Protein AF-A0A1Q3YW31-F1 (afdb_monomer_lite)

Secondary structure (DSSP, 8-state):
----PPB-SPPPHHHHHT--EEEEEEGGGSTT-TTPPPPPHHHHHHHHH-HHHHHHHHHTT--GGGEEEEEEETTEEEEEE-

Structure (mmCIF, N/CA/C/O backbone):
data_AF-A0A1Q3YW31-F1
#
_entry.id   AF-A0A1Q3YW31-F1
#
loop_
_atom_site.group_PDB
_atom_site.id
_atom_site.type_symbol
_atom_site.label_atom_id
_atom_site.label_alt_id
_atom_site.label_comp_id
_atom_site.label_asym_id
_atom_site.label_entity_id
_atom_site.label_seq_id
_atom_site.pdbx_PDB_ins_code
_atom_site.Cartn_x
_atom_site.Cartn_y
_atom_site.Cartn_z
_atom_site.occupancy
_atom_site.B_iso_or_equiv
_atom_site.auth_seq_id
_atom_site.auth_comp_id
_atom_site.auth_asym_id
_atom_site.auth_atom_id
_atom_site.pdbx_PDB_model_num
ATOM 1 N N . MET A 1 1 ? -17.560 -3.768 -15.577 1.00 38.72 1 MET A N 1
ATOM 2 C CA . MET A 1 1 ? -16.583 -3.540 -14.497 1.00 38.72 1 MET A CA 1
ATOM 3 C C . MET A 1 1 ? -15.578 -2.564 -15.066 1.00 38.72 1 MET A C 1
ATOM 5 O O . MET A 1 1 ? -14.894 -2.930 -16.013 1.00 38.72 1 MET A O 1
ATOM 9 N N . SER A 1 2 ? -15.609 -1.298 -14.645 1.00 37.38 2 SER A N 1
ATOM 10 C CA . SER A 1 2 ? -14.574 -0.348 -15.067 1.00 37.38 2 SER A CA 1
ATOM 11 C C . SER A 1 2 ? -13.226 -0.913 -14.620 1.00 37.38 2 SER A C 1
ATOM 13 O O . SER A 1 2 ? -13.167 -1.423 -13.500 1.00 37.38 2 SER A O 1
ATOM 15 N N . PRO A 1 3 ? -12.178 -0.901 -15.459 1.00 46.75 3 PRO A N 1
ATOM 16 C CA . PRO A 1 3 ? -10.856 -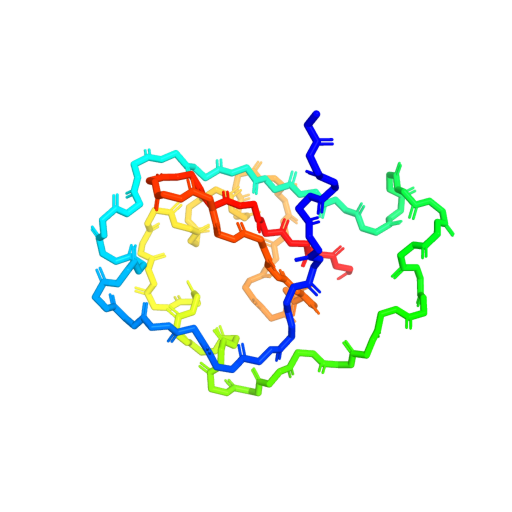1.285 -14.988 1.00 46.75 3 PRO A CA 1
ATOM 17 C C . PRO A 1 3 ? -10.533 -0.392 -13.790 1.00 46.75 3 PRO A C 1
ATOM 19 O O . PRO A 1 3 ? -10.600 0.832 -13.901 1.00 46.75 3 PRO A O 1
ATOM 22 N N . ALA A 1 4 ? -10.276 -0.995 -12.629 1.00 60.03 4 ALA A N 1
ATOM 23 C CA . ALA A 1 4 ? -9.734 -0.254 -11.504 1.00 60.03 4 ALA A CA 1
ATOM 24 C C . ALA A 1 4 ? -8.381 0.292 -11.976 1.00 60.03 4 ALA A C 1
ATOM 26 O O . ALA A 1 4 ? -7.471 -0.470 -12.292 1.00 60.03 4 ALA A O 1
ATOM 27 N N . SER A 1 5 ? -8.291 1.605 -12.161 1.00 72.38 5 SER A N 1
ATOM 28 C CA . SER A 1 5 ? -7.062 2.245 -12.618 1.00 72.38 5 SER A CA 1
ATOM 29 C C . SER A 1 5 ? -6.041 2.206 -11.487 1.00 72.38 5 SER A C 1
ATOM 31 O O . SER A 1 5 ? -6.357 2.609 -10.366 1.00 72.38 5 SER A O 1
ATOM 33 N N . VAL A 1 6 ? -4.818 1.754 -11.772 1.00 83.50 6 VAL A N 1
ATOM 34 C CA . VAL A 1 6 ? -3.716 1.828 -10.805 1.00 83.50 6 VAL A CA 1
ATOM 35 C C . VAL A 1 6 ? -3.460 3.295 -10.469 1.00 83.50 6 VAL A C 1
ATOM 37 O O . VAL A 1 6 ? -3.158 4.105 -11.345 1.00 83.50 6 VAL A O 1
ATOM 40 N N . SER A 1 7 ? -3.606 3.633 -9.193 1.00 84.31 7 SER A N 1
ATOM 41 C CA . SER A 1 7 ? -3.268 4.933 -8.638 1.00 84.31 7 SER A CA 1
ATOM 42 C C . SER A 1 7 ? -1.825 4.930 -8.151 1.00 84.31 7 SER A C 1
ATOM 44 O O . SER A 1 7 ? -1.351 3.988 -7.512 1.00 84.31 7 SER A O 1
ATOM 46 N N . VAL A 1 8 ? -1.144 6.032 -8.438 1.00 84.75 8 VAL A N 1
ATOM 47 C CA . VAL A 1 8 ? 0.187 6.372 -7.921 1.00 84.75 8 VAL A CA 1
ATOM 48 C C . VAL A 1 8 ? 0.135 7.611 -7.022 1.00 84.75 8 VAL A C 1
ATOM 50 O O . VAL A 1 8 ? 1.160 8.047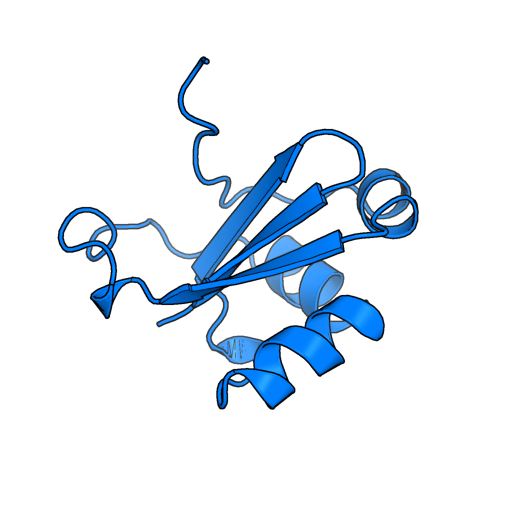 -6.521 1.00 84.75 8 VAL A O 1
ATOM 53 N N . ALA A 1 9 ? -1.051 8.189 -6.817 1.00 85.75 9 ALA A N 1
ATOM 54 C CA . ALA A 1 9 ? -1.269 9.399 -6.026 1.00 85.75 9 ALA A CA 1
ATOM 55 C C . ALA A 1 9 ? -1.376 9.091 -4.517 1.00 85.75 9 ALA A C 1
ATOM 57 O O . ALA A 1 9 ? -1.622 7.937 -4.158 1.00 85.75 9 ALA A O 1
ATOM 58 N N . PRO A 1 10 ? -1.267 10.092 -3.621 1.00 85.50 10 PRO A N 1
ATOM 59 C CA . PRO A 1 10 ? -1.477 9.915 -2.181 1.00 85.50 10 PRO A CA 1
ATOM 60 C C . PRO A 1 10 ? -2.744 9.112 -1.859 1.00 85.50 10 PRO A C 1
ATOM 62 O O . PRO A 1 10 ? -3.817 9.402 -2.387 1.00 85.50 10 PRO A O 1
ATOM 65 N N . VAL A 1 11 ? -2.613 8.097 -1.002 1.00 85.44 11 VAL A N 1
ATOM 66 C CA . VAL A 1 11 ? -3.752 7.303 -0.521 1.00 85.44 11 VAL A CA 1
ATOM 67 C C . VAL A 1 11 ? -4.356 7.965 0.715 1.00 85.44 11 VAL A C 1
ATOM 69 O O . VAL A 1 11 ? -3.635 8.422 1.603 1.00 85.44 11 VAL A O 1
ATOM 72 N N . ASP A 1 12 ? -5.683 8.006 0.790 1.00 86.06 12 ASP A N 1
ATOM 73 C CA . ASP A 1 12 ? -6.383 8.454 1.991 1.00 86.06 12 ASP A CA 1
ATOM 74 C C . ASP A 1 12 ? -6.205 7.418 3.114 1.00 86.06 12 ASP A C 1
ATOM 76 O O . ASP A 1 12 ? -6.607 6.258 2.989 1.00 86.06 12 ASP A O 1
ATOM 80 N N . ALA A 1 13 ? -5.610 7.841 4.231 1.00 82.69 13 ALA A N 1
ATOM 81 C CA . ALA A 1 13 ? -5.376 6.993 5.394 1.00 82.69 13 ALA A CA 1
ATOM 82 C C . ALA A 1 13 ? -6.678 6.467 6.029 1.00 82.69 13 ALA A C 1
ATOM 84 O O . ALA A 1 13 ? -6.690 5.348 6.546 1.00 82.69 13 ALA A O 1
ATOM 85 N N . ALA A 1 14 ? -7.775 7.230 5.977 1.00 85.31 14 ALA A N 1
ATOM 86 C CA . ALA A 1 14 ? -9.076 6.788 6.475 1.00 85.31 14 ALA A CA 1
ATOM 87 C C . ALA A 1 14 ? -9.668 5.693 5.578 1.00 85.31 14 ALA A C 1
ATOM 89 O O . ALA A 1 14 ? -10.196 4.698 6.076 1.00 85.31 14 ALA A O 1
ATOM 90 N N . ALA A 1 15 ? -9.518 5.838 4.260 1.00 85.06 15 ALA A N 1
ATOM 91 C CA . ALA A 1 15 ? -9.944 4.822 3.306 1.00 85.06 15 ALA A CA 1
ATOM 92 C C . ALA A 1 15 ? -9.094 3.544 3.437 1.00 85.06 15 ALA A C 1
ATOM 94 O O . ALA A 1 15 ? -9.630 2.437 3.441 1.00 85.06 15 ALA A O 1
ATOM 95 N N . LEU A 1 16 ? -7.782 3.689 3.655 1.00 84.62 16 LEU A N 1
ATOM 96 C CA . LEU A 1 16 ? -6.875 2.569 3.911 1.00 84.62 16 LEU A CA 1
ATOM 97 C C . LEU A 1 16 ? -7.196 1.834 5.227 1.00 84.62 16 LEU A C 1
ATOM 99 O O . LEU A 1 16 ? -7.020 0.621 5.312 1.00 84.62 16 LEU A O 1
ATOM 103 N N . ALA A 1 17 ? -7.686 2.538 6.250 1.00 86.12 17 ALA A N 1
ATOM 104 C CA . ALA A 1 17 ? -8.117 1.929 7.511 1.00 86.12 17 ALA A CA 1
ATOM 105 C C . ALA A 1 17 ? -9.404 1.092 7.375 1.00 86.12 17 ALA A C 1
ATOM 107 O O . ALA A 1 17 ? -9.633 0.190 8.178 1.00 86.12 17 ALA A O 1
ATOM 108 N N . ALA A 1 18 ? -10.226 1.359 6.356 1.00 86.88 18 ALA A N 1
ATOM 109 C CA . ALA A 1 18 ? -11.421 0.574 6.041 1.00 86.88 18 ALA A CA 1
ATOM 110 C C . ALA A 1 18 ? -11.118 -0.693 5.215 1.00 86.88 18 ALA A C 1
ATOM 112 O O . ALA A 1 18 ? -12.025 -1.479 4.925 1.00 86.88 18 ALA A O 1
ATOM 113 N N . VAL A 1 19 ? -9.858 -0.904 4.819 1.00 87.94 19 VAL A N 1
ATOM 114 C CA . VAL A 1 19 ? -9.449 -2.066 4.029 1.00 87.94 19 VAL A CA 1
ATOM 115 C C . VAL A 1 19 ? -9.527 -3.332 4.872 1.00 87.94 19 VAL A C 1
ATOM 117 O O . VAL A 1 19 ? -8.933 -3.438 5.941 1.00 87.94 19 VAL A O 1
ATOM 120 N N . THR A 1 20 ? -10.240 -4.321 4.346 1.00 87.81 20 THR A N 1
ATOM 121 C CA . THR A 1 20 ? -10.399 -5.651 4.957 1.00 87.81 20 THR A CA 1
ATOM 122 C C . THR A 1 20 ? -9.739 -6.743 4.127 1.00 87.81 20 THR A C 1
ATOM 124 O O . THR A 1 20 ? -9.378 -7.789 4.658 1.00 87.81 20 THR A O 1
ATOM 127 N N . THR A 1 21 ? -9.560 -6.488 2.830 1.00 88.69 21 THR A N 1
ATOM 128 C CA . THR A 1 21 ? -8.974 -7.428 1.877 1.00 88.69 21 THR A CA 1
ATOM 129 C C . THR A 1 21 ? -7.783 -6.771 1.202 1.00 88.69 21 THR A C 1
ATOM 131 O O . THR A 1 21 ? -7.919 -5.685 0.643 1.00 88.69 21 THR A O 1
ATOM 134 N N . VAL A 1 22 ? -6.626 -7.433 1.238 1.00 90.69 22 VAL A N 1
ATOM 135 C CA . VAL A 1 22 ? -5.418 -6.987 0.537 1.00 90.69 22 VAL A CA 1
ATOM 136 C C . VAL A 1 22 ? -5.008 -8.049 -0.469 1.00 90.69 22 VAL A C 1
ATOM 138 O O . VAL A 1 22 ? -4.813 -9.207 -0.107 1.00 90.69 22 VAL A O 1
ATOM 141 N N . THR A 1 23 ? -4.858 -7.641 -1.722 1.00 90.19 23 THR A N 1
ATOM 142 C CA . THR A 1 23 ? -4.314 -8.465 -2.804 1.00 90.19 23 THR A CA 1
ATOM 143 C C . THR A 1 23 ? -2.995 -7.861 -3.264 1.00 90.19 23 THR A C 1
ATOM 145 O O . THR A 1 23 ? -2.867 -6.642 -3.327 1.00 90.19 23 THR A O 1
ATOM 148 N N . VAL A 1 24 ? -2.010 -8.695 -3.580 1.00 89.69 24 VAL A N 1
ATOM 149 C CA . VAL A 1 24 ? -0.704 -8.254 -4.085 1.00 89.69 24 VAL A CA 1
ATOM 150 C C . VAL A 1 24 ? -0.551 -8.765 -5.511 1.00 89.69 24 VAL A C 1
ATOM 152 O O . VAL A 1 24 ? -0.802 -9.940 -5.763 1.00 89.69 24 VAL A O 1
ATOM 155 N N . PHE A 1 25 ? -0.166 -7.882 -6.427 1.00 88.25 25 PHE A N 1
ATOM 156 C CA . PHE A 1 25 ? 0.090 -8.185 -7.834 1.00 88.25 25 PHE A CA 1
ATOM 157 C C . PHE A 1 25 ? 1.496 -7.740 -8.216 1.00 88.25 25 PHE A C 1
ATOM 159 O O . PHE A 1 25 ? 1.863 -6.596 -7.944 1.00 88.25 25 PHE A O 1
ATOM 166 N N . SER A 1 26 ? 2.262 -8.601 -8.886 1.00 85.38 26 SER A N 1
ATOM 167 C CA . SER A 1 26 ? 3.522 -8.180 -9.496 1.00 85.38 26 SER A CA 1
ATOM 168 C C . SER A 1 26 ? 3.264 -7.499 -10.837 1.00 85.38 26 SER A C 1
ATOM 170 O O . SER A 1 26 ? 2.388 -7.914 -11.601 1.00 85.38 26 SER A O 1
ATOM 172 N N . VAL A 1 27 ? 4.060 -6.485 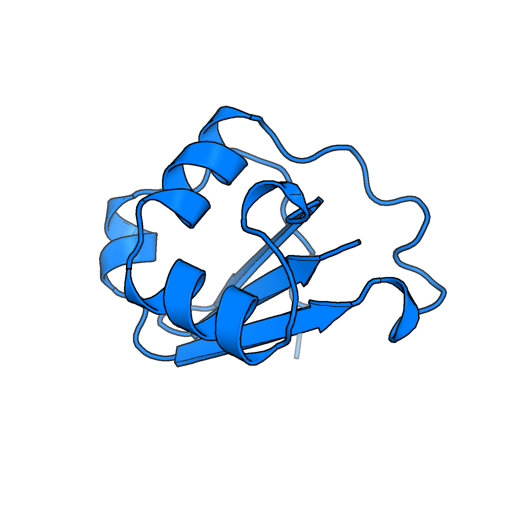-11.176 1.00 80.12 27 VAL A N 1
ATOM 173 C CA . VAL A 1 27 ? 4.106 -5.967 -12.553 1.00 80.12 27 VAL A CA 1
ATOM 174 C C . VAL A 1 27 ? 4.579 -7.029 -13.549 1.00 80.12 27 VAL A C 1
ATOM 176 O O . VAL A 1 27 ? 4.212 -6.958 -14.717 1.00 80.12 27 VAL A O 1
ATOM 179 N N . ASP A 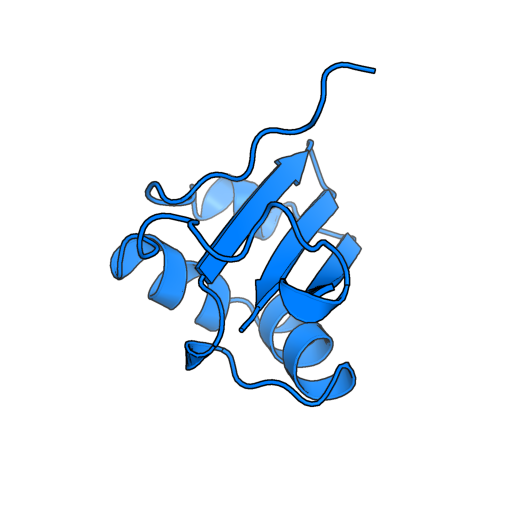1 28 ? 5.331 -8.038 -13.101 1.00 74.62 28 ASP A N 1
ATOM 180 C CA . ASP A 1 28 ? 5.742 -9.157 -13.957 1.00 74.62 28 ASP A CA 1
ATOM 181 C C . ASP A 1 28 ? 4.550 -10.035 -14.367 1.00 74.62 28 ASP A C 1
ATOM 183 O O . ASP A 1 28 ? 4.529 -10.573 -15.475 1.00 74.62 28 ASP A O 1
ATOM 187 N N . ASP A 1 29 ? 3.519 -10.126 -13.518 1.00 70.81 29 ASP A N 1
ATOM 188 C CA . ASP A 1 29 ? 2.286 -10.869 -13.815 1.00 70.81 29 ASP A CA 1
ATOM 189 C C . ASP A 1 29 ? 1.407 -10.142 -14.845 1.00 70.81 29 ASP A C 1
ATOM 191 O O . ASP A 1 29 ? 0.505 -10.732 -15.444 1.00 70.81 29 ASP A O 1
ATOM 195 N N . CYS A 1 30 ? 1.664 -8.853 -15.079 1.00 66.06 30 CYS A N 1
ATOM 196 C CA . CYS A 1 30 ? 0.918 -8.031 -16.017 1.00 66.06 30 CYS A CA 1
ATOM 197 C C . CYS A 1 30 ? 1.882 -7.201 -16.868 1.00 66.06 30 CYS A C 1
ATOM 199 O O . CYS A 1 30 ? 2.157 -6.042 -16.571 1.00 66.06 30 CYS A O 1
ATOM 201 N N . SER A 1 31 ? 2.342 -7.796 -17.973 1.00 60.62 31 SER A N 1
ATOM 202 C CA . SER A 1 31 ? 3.281 -7.215 -18.955 1.00 60.62 31 SER A CA 1
ATOM 203 C C . SER A 1 31 ? 3.008 -5.765 -19.412 1.00 60.62 31 SER A C 1
ATOM 205 O O . SER A 1 31 ? 3.908 -5.129 -19.951 1.00 60.62 31 SER A O 1
ATOM 207 N N . GLY A 1 32 ? 1.809 -5.213 -19.182 1.00 63.78 32 GLY A N 1
ATOM 208 C CA . GLY A 1 32 ? 1.464 -3.809 -19.444 1.00 63.78 32 GLY A CA 1
ATOM 209 C C . GLY A 1 32 ? 1.742 -2.817 -18.301 1.00 63.78 32 GLY A C 1
ATOM 210 O O . GLY A 1 32 ? 1.546 -1.622 -18.497 1.00 63.78 32 GLY A O 1
ATOM 211 N N . LEU A 1 33 ? 2.178 -3.271 -17.120 1.00 66.31 33 LEU A N 1
ATOM 212 C CA . LEU A 1 33 ? 2.421 -2.429 -15.934 1.00 66.31 33 LEU A CA 1
ATOM 213 C C . LEU A 1 33 ? 3.897 -2.036 -15.741 1.00 66.31 33 LEU A C 1
ATOM 215 O O . LEU A 1 33 ? 4.221 -1.301 -14.809 1.00 66.31 33 LEU A O 1
ATOM 219 N N . GLY A 1 34 ? 4.797 -2.489 -16.621 1.00 62.56 34 GLY A N 1
ATOM 220 C CA . GLY A 1 34 ? 6.234 -2.198 -16.542 1.00 62.56 34 GLY A CA 1
ATOM 221 C C . GLY A 1 34 ? 6.593 -0.707 -16.638 1.00 62.56 34 GLY A C 1
ATOM 222 O O . GLY A 1 34 ? 7.622 -0.310 -16.086 1.00 62.56 34 GLY A O 1
ATOM 223 N N . ASP A 1 35 ? 5.721 0.091 -17.267 1.00 67.56 35 ASP A N 1
ATOM 224 C CA . ASP A 1 35 ? 5.825 1.548 -17.461 1.00 67.56 35 ASP A CA 1
ATOM 225 C C . ASP A 1 35 ? 4.991 2.366 -16.454 1.00 67.56 35 ASP A C 1
ATOM 227 O O . ASP A 1 35 ? 4.713 3.548 -16.676 1.00 67.56 35 ASP A O 1
ATOM 231 N N . LEU A 1 36 ? 4.559 1.765 -15.339 1.00 69.62 36 LEU A N 1
ATOM 232 C CA . LEU A 1 36 ? 3.907 2.525 -14.272 1.00 69.62 36 LEU A CA 1
ATOM 233 C C . LEU A 1 36 ? 4.819 3.659 -13.790 1.00 69.62 36 LEU A C 1
ATOM 235 O O . LEU A 1 36 ? 5.995 3.455 -13.479 1.00 69.62 36 LEU A O 1
ATOM 239 N N . ALA A 1 37 ? 4.247 4.861 -13.698 1.00 73.00 37 ALA A N 1
ATOM 240 C CA . ALA A 1 37 ? 4.903 5.984 -13.048 1.00 73.00 37 ALA A CA 1
ATOM 241 C C . ALA A 1 37 ? 5.274 5.604 -11.606 1.00 73.00 37 ALA A C 1
ATOM 243 O O . ALA A 1 37 ? 4.578 4.819 -10.963 1.00 73.00 37 ALA A O 1
ATOM 244 N N . ALA A 1 38 ? 6.367 6.169 -11.092 1.00 80.88 38 ALA A N 1
ATOM 245 C CA . ALA A 1 38 ? 6.741 5.956 -9.701 1.00 80.88 38 ALA A CA 1
ATOM 246 C C . ALA A 1 38 ? 5.591 6.380 -8.772 1.00 80.88 38 ALA A C 1
ATOM 248 O O . ALA A 1 38 ? 5.007 7.452 -8.952 1.00 80.88 38 ALA A O 1
ATOM 249 N N . ILE A 1 39 ? 5.282 5.539 -7.782 1.00 87.12 39 ILE A N 1
ATOM 250 C CA . ILE A 1 39 ? 4.310 5.871 -6.743 1.00 87.12 39 ILE A CA 1
ATOM 251 C C . ILE A 1 39 ? 4.756 7.113 -5.967 1.00 87.12 39 ILE A C 1
ATOM 253 O O . ILE A 1 39 ? 5.945 7.309 -5.705 1.00 87.12 39 ILE A O 1
ATOM 257 N N . ASP A 1 40 ? 3.793 7.938 -5.564 1.00 88.69 40 ASP A N 1
ATOM 258 C CA . ASP A 1 40 ? 4.027 9.028 -4.632 1.00 88.69 40 ASP A CA 1
ATOM 259 C C . ASP A 1 40 ? 4.646 8.481 -3.327 1.00 88.69 40 ASP A C 1
ATOM 261 O O . ASP A 1 40 ? 4.125 7.523 -2.742 1.00 88.69 40 ASP A O 1
ATOM 265 N N . PRO A 1 41 ? 5.746 9.071 -2.829 1.00 86.38 41 PRO A N 1
ATOM 266 C CA . PRO A 1 41 ? 6.432 8.574 -1.637 1.00 86.38 41 PRO A CA 1
ATOM 267 C C . PRO A 1 41 ? 5.553 8.625 -0.379 1.00 86.38 41 PRO A C 1
ATOM 269 O O . PRO A 1 41 ? 5.716 7.796 0.517 1.00 86.38 41 PRO A O 1
ATOM 272 N N . THR A 1 42 ? 4.592 9.550 -0.312 1.00 88.00 42 THR A N 1
ATOM 273 C CA . THR A 1 42 ? 3.598 9.616 0.768 1.00 88.00 42 THR A CA 1
ATOM 274 C C . THR A 1 42 ? 2.661 8.422 0.684 1.00 88.00 42 THR A C 1
ATOM 276 O O . THR A 1 42 ? 2.427 7.767 1.695 1.00 88.00 42 THR A O 1
ATOM 279 N N . ALA A 1 43 ? 2.175 8.087 -0.516 1.00 87.81 43 ALA A N 1
ATOM 280 C CA . ALA A 1 43 ? 1.338 6.906 -0.715 1.00 87.81 43 ALA A CA 1
ATOM 281 C C . ALA A 1 43 ? 2.085 5.625 -0.331 1.00 87.81 43 ALA A C 1
ATOM 283 O O . ALA A 1 43 ? 1.550 4.806 0.415 1.00 87.81 43 ALA A O 1
ATOM 284 N N . GLN A 1 44 ? 3.337 5.478 -0.772 1.00 87.69 44 GLN A N 1
ATOM 285 C CA . GLN A 1 44 ? 4.167 4.326 -0.427 1.00 87.69 44 GLN A CA 1
ATOM 286 C C . GLN A 1 44 ? 4.370 4.204 1.091 1.00 87.69 44 GLN A C 1
ATOM 288 O O . GLN A 1 44 ? 4.210 3.119 1.652 1.00 87.69 44 GLN A O 1
ATOM 293 N N . ALA A 1 45 ? 4.659 5.318 1.770 1.00 87.81 45 ALA A N 1
ATOM 294 C CA . ALA A 1 45 ? 4.800 5.342 3.221 1.00 87.81 45 ALA A CA 1
ATOM 295 C C . ALA A 1 45 ? 3.490 4.963 3.928 1.00 87.81 45 ALA A C 1
ATOM 297 O O . ALA A 1 45 ? 3.505 4.119 4.820 1.00 87.81 45 ALA A O 1
ATOM 298 N N . THR A 1 46 ? 2.353 5.532 3.520 1.00 88.19 46 THR A N 1
ATOM 299 C CA . THR A 1 46 ? 1.042 5.239 4.118 1.00 88.19 46 THR A CA 1
ATOM 300 C C . THR A 1 46 ? 0.608 3.789 3.887 1.00 88.19 46 THR A C 1
ATOM 302 O O . THR A 1 46 ? 0.070 3.157 4.792 1.00 88.19 46 THR A O 1
ATOM 305 N N . ILE A 1 47 ? 0.882 3.220 2.713 1.00 88.00 47 ILE A N 1
ATOM 306 C CA . ILE A 1 47 ? 0.652 1.794 2.444 1.00 88.00 47 ILE A CA 1
ATOM 307 C C . ILE A 1 47 ? 1.531 0.933 3.362 1.00 88.00 47 ILE A C 1
ATOM 309 O O . ILE A 1 47 ? 1.040 -0.020 3.966 1.00 88.00 47 ILE A O 1
ATOM 313 N N . GLY A 1 48 ? 2.806 1.301 3.522 1.00 85.00 48 GLY A N 1
ATOM 314 C CA . GLY A 1 48 ? 3.763 0.589 4.371 1.00 85.00 48 GLY A CA 1
ATOM 315 C C . GLY A 1 48 ? 3.496 0.685 5.879 1.00 85.00 48 GLY A C 1
ATOM 316 O O . GLY A 1 48 ? 3.977 -0.163 6.634 1.00 85.00 48 GLY A O 1
ATOM 317 N N . THR A 1 49 ? 2.722 1.671 6.348 1.00 85.88 49 THR A N 1
ATOM 318 C CA . THR A 1 49 ? 2.314 1.757 7.763 1.00 85.88 49 THR A CA 1
ATOM 319 C C . THR A 1 49 ? 1.113 0.871 8.093 1.00 85.88 49 THR A C 1
ATOM 321 O O . THR A 1 49 ? 0.883 0.585 9.271 1.00 85.88 49 THR A O 1
ATOM 324 N N . ASN A 1 50 ? 0.362 0.389 7.097 1.00 87.00 50 ASN A N 1
ATOM 325 C CA . ASN A 1 50 ? -0.752 -0.521 7.333 1.00 87.00 50 ASN A CA 1
ATOM 326 C C . ASN A 1 50 ? -0.242 -1.956 7.557 1.00 87.00 50 ASN A C 1
ATOM 328 O O . ASN A 1 50 ? 0.288 -2.604 6.656 1.00 87.00 50 ASN A O 1
ATOM 332 N N . ALA A 1 51 ? -0.448 -2.479 8.768 1.00 87.31 51 ALA A N 1
ATOM 333 C CA . ALA A 1 51 ? 0.045 -3.798 9.162 1.00 87.31 51 ALA A CA 1
ATOM 334 C C . ALA A 1 51 ? -0.516 -4.948 8.306 1.00 87.31 51 ALA A C 1
ATOM 336 O O . ALA A 1 51 ? 0.221 -5.887 8.002 1.00 87.31 51 ALA A O 1
ATOM 337 N N . ALA A 1 52 ? -1.788 -4.880 7.894 1.00 87.00 52 ALA A N 1
ATOM 338 C CA . ALA A 1 52 ? -2.401 -5.905 7.047 1.00 87.00 52 ALA A CA 1
ATOM 339 C C . ALA A 1 52 ? -1.779 -5.906 5.646 1.00 87.00 52 ALA A C 1
ATOM 341 O O . ALA A 1 52 ? -1.511 -6.967 5.081 1.00 87.00 52 ALA A O 1
ATOM 342 N N . VAL A 1 53 ? -1.485 -4.718 5.118 1.00 88.50 53 VAL A N 1
ATOM 343 C CA . VAL A 1 53 ? -0.853 -4.572 3.807 1.00 88.50 53 VAL A CA 1
ATOM 344 C C . VAL A 1 53 ? 0.588 -5.060 3.833 1.00 88.50 53 VAL A C 1
ATOM 346 O O . VAL A 1 53 ? 0.970 -5.893 3.013 1.00 88.50 53 VAL A O 1
ATOM 349 N N . THR A 1 54 ? 1.364 -4.634 4.825 1.00 89.38 54 THR A N 1
ATOM 350 C CA . THR A 1 54 ? 2.745 -5.093 5.010 1.00 89.38 54 THR A CA 1
ATOM 351 C C . THR A 1 54 ? 2.818 -6.610 5.205 1.00 89.38 54 THR A C 1
ATOM 353 O O . THR A 1 54 ? 3.712 -7.256 4.658 1.00 89.38 54 THR A O 1
ATOM 356 N N . ALA A 1 55 ? 1.861 -7.208 5.923 1.00 90.06 55 ALA A N 1
ATOM 357 C CA . ALA A 1 55 ? 1.774 -8.660 6.062 1.00 90.06 55 ALA A CA 1
ATOM 358 C C . ALA A 1 55 ? 1.481 -9.360 4.724 1.00 90.06 55 ALA A C 1
ATOM 360 O O . ALA A 1 55 ? 2.136 -10.354 4.417 1.00 90.06 55 ALA A O 1
ATOM 361 N N . ALA A 1 56 ? 0.553 -8.837 3.917 1.00 90.31 56 ALA A N 1
ATOM 362 C CA . ALA A 1 56 ? 0.216 -9.399 2.608 1.00 90.31 56 ALA A CA 1
ATOM 363 C C . ALA A 1 56 ? 1.384 -9.305 1.611 1.00 90.31 56 ALA A C 1
ATOM 365 O O . ALA A 1 56 ? 1.723 -10.297 0.970 1.00 90.31 56 ALA A O 1
ATOM 366 N N . ILE A 1 57 ? 2.047 -8.145 1.531 1.00 90.12 57 ILE A N 1
ATOM 367 C CA . ILE A 1 57 ? 3.230 -7.924 0.679 1.00 90.12 57 ILE A CA 1
ATOM 368 C C . ILE A 1 57 ? 4.349 -8.898 1.063 1.00 90.12 57 ILE A C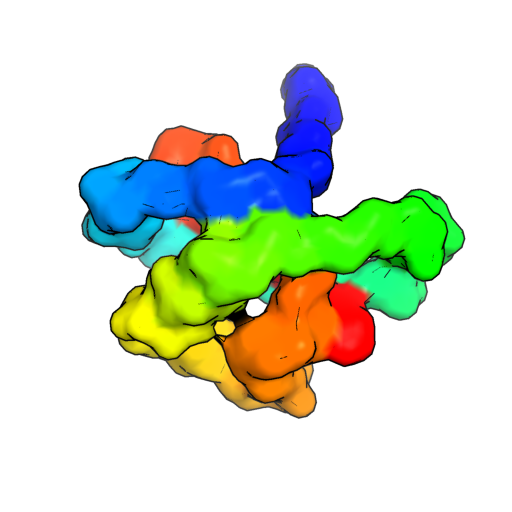 1
ATOM 370 O O . ILE A 1 57 ? 4.916 -9.574 0.204 1.00 90.12 57 ILE A O 1
ATOM 374 N N . LYS A 1 58 ? 4.610 -9.042 2.367 1.00 91.00 58 LYS A N 1
ATOM 375 C CA . LYS A 1 58 ? 5.626 -9.967 2.873 1.00 91.00 58 LYS A CA 1
ATOM 376 C C . LYS A 1 58 ? 5.262 -11.432 2.632 1.00 91.00 58 LYS A C 1
ATOM 378 O O . LYS A 1 58 ? 6.142 -12.225 2.312 1.00 91.00 58 LYS A O 1
ATOM 383 N N . ALA A 1 59 ? 3.987 -11.800 2.770 1.00 90.81 59 ALA A N 1
ATOM 384 C CA . ALA A 1 59 ? 3.504 -13.146 2.459 1.00 90.81 59 ALA A CA 1
ATOM 385 C C . ALA A 1 59 ? 3.652 -13.483 0.966 1.00 90.81 59 ALA A C 1
ATOM 387 O O . ALA A 1 59 ? 3.898 -14.638 0.628 1.00 90.81 59 ALA A O 1
ATOM 388 N N . ALA A 1 60 ? 3.564 -12.475 0.094 1.00 87.38 60 ALA A N 1
ATOM 389 C CA . ALA A 1 60 ? 3.849 -12.593 -1.332 1.00 87.38 60 ALA A CA 1
ATOM 390 C C . ALA A 1 60 ? 5.358 -12.599 -1.666 1.00 87.38 60 ALA A C 1
ATOM 392 O O . ALA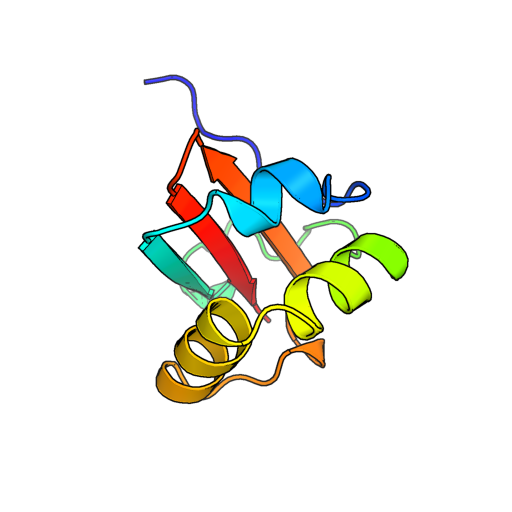 A 1 60 ? 5.718 -12.810 -2.818 1.00 87.38 60 ALA A O 1
ATOM 393 N N . GLY A 1 61 ? 6.245 -12.405 -0.680 1.00 89.06 61 GLY A N 1
ATOM 394 C CA . GLY A 1 61 ? 7.701 -12.433 -0.866 1.00 89.06 61 GLY A CA 1
ATOM 395 C C . GLY A 1 61 ? 8.333 -11.097 -1.269 1.00 89.06 61 GLY A C 1
ATOM 396 O O . GLY A 1 61 ? 9.506 -11.079 -1.633 1.00 89.06 61 GLY A O 1
ATOM 397 N N . TYR A 1 62 ? 7.587 -9.995 -1.173 1.00 89.19 62 TYR A N 1
ATOM 398 C CA . TYR A 1 62 ? 8.040 -8.648 -1.525 1.00 89.19 62 TYR A CA 1
ATOM 399 C C . TYR A 1 62 ? 8.260 -7.777 -0.278 1.00 89.19 62 TYR A C 1
ATOM 401 O O . TYR A 1 62 ? 7.857 -8.126 0.837 1.00 89.19 62 TYR A O 1
ATOM 409 N N . ASP A 1 63 ? 8.882 -6.613 -0.466 1.00 86.62 63 ASP A N 1
ATOM 410 C CA . ASP A 1 63 ? 9.026 -5.568 0.552 1.00 86.62 63 ASP A CA 1
ATOM 411 C C . ASP A 1 63 ? 8.098 -4.370 0.279 1.00 86.62 63 ASP A C 1
ATOM 413 O O . ASP A 1 63 ? 7.768 -4.065 -0.865 1.00 86.62 63 ASP A O 1
ATOM 417 N N . GLY A 1 64 ? 7.700 -3.631 1.319 1.00 81.31 64 GLY A N 1
ATOM 418 C CA . GLY A 1 64 ? 6.860 -2.431 1.164 1.00 81.31 64 GLY A CA 1
ATOM 419 C C . GLY A 1 64 ? 7.489 -1.345 0.277 1.00 81.31 64 GLY A C 1
ATOM 420 O O . GLY A 1 64 ? 6.775 -0.550 -0.331 1.00 81.31 64 GLY A O 1
ATOM 421 N N . LYS A 1 65 ? 8.821 -1.338 0.138 1.00 83.25 65 LYS A N 1
ATOM 422 C CA . LYS A 1 65 ? 9.553 -0.442 -0.776 1.00 83.25 65 LYS A CA 1
ATOM 423 C C . LYS A 1 65 ? 9.407 -0.807 -2.253 1.00 83.25 65 LYS A C 1
ATOM 425 O O . LYS A 1 65 ? 9.741 0.005 -3.110 1.00 83.25 65 LYS A O 1
ATOM 430 N N . GLN A 1 66 ? 8.946 -2.020 -2.542 1.00 87.62 66 GLN A N 1
ATOM 431 C CA . GLN A 1 66 ? 8.709 -2.507 -3.898 1.00 87.62 66 GLN A CA 1
ATOM 432 C C . GLN A 1 66 ? 7.323 -2.136 -4.414 1.00 87.62 66 GLN A C 1
ATOM 434 O O . GLN A 1 66 ? 7.015 -2.394 -5.572 1.00 87.62 66 GLN A O 1
ATOM 439 N N . VAL A 1 67 ? 6.480 -1.518 -3.582 1.00 89.00 67 VAL A N 1
ATOM 440 C CA . VAL A 1 67 ? 5.178 -1.014 -4.013 1.00 89.00 67 VAL A CA 1
ATOM 441 C C . VAL A 1 67 ? 5.380 0.123 -5.006 1.00 89.00 67 VAL A C 1
ATOM 443 O O . VAL A 1 67 ? 6.015 1.125 -4.677 1.00 89.00 67 VAL A O 1
ATOM 446 N N . VAL A 1 68 ? 4.807 -0.035 -6.197 1.00 88.44 68 VAL A N 1
ATOM 447 C CA . VAL A 1 68 ? 4.851 0.930 -7.307 1.00 88.44 68 VAL A CA 1
ATOM 448 C C . VAL A 1 68 ? 3.475 1.492 -7.659 1.00 88.44 68 VAL A C 1
ATOM 450 O O . VAL A 1 68 ? 3.372 2.407 -8.467 1.00 88.44 68 VAL A O 1
ATOM 453 N N . GLY A 1 69 ? 2.411 0.986 -7.040 1.00 89.50 69 GLY A N 1
ATOM 454 C CA . GLY A 1 69 ? 1.058 1.489 -7.238 1.00 89.50 69 GLY A CA 1
ATOM 455 C C . GLY A 1 69 ? 0.048 0.758 -6.369 1.00 89.50 69 GLY A C 1
ATOM 456 O O . GLY A 1 69 ? 0.359 -0.247 -5.724 1.00 89.50 69 GLY A O 1
ATOM 457 N N . TYR A 1 70 ? -1.181 1.255 -6.356 1.00 89.25 70 TYR A N 1
ATOM 458 C CA . TYR A 1 70 ? -2.287 0.595 -5.676 1.00 89.25 70 TYR A CA 1
ATOM 459 C C . TYR A 1 70 ? -3.613 0.842 -6.387 1.00 89.25 70 TYR A C 1
ATOM 461 O O . TYR A 1 70 ? -3.770 1.785 -7.156 1.00 89.25 70 TYR A O 1
ATOM 469 N N . MET A 1 71 ? -4.594 0.002 -6.099 1.00 89.19 71 MET A N 1
ATOM 470 C CA . MET A 1 71 ? -5.983 0.177 -6.496 1.00 89.19 71 MET A CA 1
ATOM 471 C C . MET A 1 71 ? -6.828 -0.022 -5.250 1.00 89.19 71 MET A C 1
ATOM 473 O O . MET A 1 71 ? -6.767 -1.081 -4.628 1.00 89.19 71 MET A O 1
ATOM 477 N N . LEU A 1 72 ? -7.584 0.998 -4.866 1.00 87.88 72 LEU A N 1
ATOM 478 C CA . LEU A 1 72 ? -8.508 0.917 -3.745 1.00 87.88 72 LEU A CA 1
ATOM 479 C C . LEU A 1 72 ? -9.933 0.901 -4.293 1.00 87.88 72 LEU A C 1
ATOM 481 O O . LEU A 1 72 ? -10.355 1.864 -4.931 1.00 87.88 72 LEU A O 1
ATOM 485 N N . ASP A 1 73 ? -10.652 -0.187 -4.042 1.00 85.88 73 ASP A N 1
ATOM 486 C CA . ASP A 1 73 ? -12.060 -0.349 -4.401 1.00 85.88 73 ASP A CA 1
ATOM 487 C C . ASP A 1 73 ? -12.868 -0.671 -3.140 1.00 85.88 73 ASP A C 1
ATOM 489 O O . ASP A 1 73 ? -12.904 -1.806 -2.653 1.00 85.88 73 ASP A O 1
ATOM 493 N N . GLY A 1 74 ? -13.449 0.373 -2.544 1.00 85.44 74 GLY A N 1
ATOM 494 C CA . GLY A 1 74 ? -14.158 0.282 -1.271 1.00 85.44 74 GLY A CA 1
ATOM 495 C C . GLY A 1 74 ? -13.258 -0.241 -0.149 1.00 85.44 74 GLY A C 1
ATOM 496 O O . GLY A 1 74 ? -12.369 0.461 0.324 1.00 85.44 74 GLY A O 1
ATOM 497 N N . THR A 1 75 ? -13.504 -1.476 0.288 1.00 88.44 75 THR A N 1
ATOM 498 C CA . THR A 1 75 ? -12.758 -2.152 1.365 1.00 88.44 75 THR A CA 1
ATOM 499 C C . THR A 1 75 ? -11.691 -3.125 0.851 1.00 88.44 75 THR A C 1
ATOM 501 O O . THR A 1 75 ? -11.074 -3.841 1.650 1.00 88.44 75 THR A O 1
ATOM 504 N N . SER A 1 76 ? -11.478 -3.176 -0.465 1.00 89.81 76 SER A N 1
ATOM 505 C CA . SER A 1 76 ? -10.476 -4.023 -1.109 1.00 89.81 76 SER A CA 1
ATOM 506 C C . SER A 1 76 ? -9.321 -3.174 -1.620 1.00 89.81 76 SER A C 1
ATOM 508 O O . SER A 1 76 ? -9.512 -2.275 -2.437 1.00 89.81 76 SER A O 1
ATOM 510 N N . LEU A 1 77 ? -8.112 -3.476 -1.158 1.00 90.62 77 LEU A N 1
ATOM 511 C CA . LEU A 1 77 ? -6.883 -2.883 -1.662 1.00 90.62 77 LEU A CA 1
ATOM 512 C C . LEU A 1 77 ? -6.144 -3.906 -2.513 1.00 90.62 77 LEU A C 1
ATOM 514 O O . LEU A 1 77 ? -5.853 -5.012 -2.065 1.00 90.62 77 LEU A O 1
ATOM 518 N N . THR A 1 78 ? -5.776 -3.509 -3.718 1.00 90.44 78 THR A N 1
ATOM 519 C CA . THR A 1 78 ? -4.780 -4.215 -4.512 1.00 90.44 78 THR A CA 1
ATOM 520 C C . THR A 1 78 ? -3.501 -3.404 -4.528 1.00 90.44 78 THR A C 1
ATOM 522 O O . THR A 1 78 ? -3.524 -2.218 -4.840 1.00 90.44 78 THR A O 1
ATOM 525 N N . VAL A 1 79 ? -2.384 -4.031 -4.197 1.00 90.69 79 VAL A N 1
ATOM 526 C CA . VAL A 1 79 ? -1.061 -3.414 -4.205 1.00 90.69 79 VAL A CA 1
ATOM 527 C C . VAL A 1 79 ? -0.283 -3.964 -5.385 1.00 90.69 79 VAL A C 1
ATOM 529 O O . VAL A 1 79 ? -0.258 -5.176 -5.591 1.00 90.69 79 VAL A O 1
ATOM 532 N N . VAL A 1 80 ? 0.345 -3.079 -6.149 1.00 89.00 80 VAL A N 1
ATOM 533 C CA . VAL A 1 80 ? 1.187 -3.445 -7.287 1.00 89.00 80 VAL A CA 1
ATOM 534 C C . VAL A 1 80 ? 2.649 -3.320 -6.871 1.00 89.00 80 VAL A C 1
ATOM 536 O O . VAL A 1 80 ? 3.051 -2.266 -6.372 1.00 89.00 80 VAL A O 1
ATOM 539 N N . VAL A 1 81 ? 3.432 -4.380 -7.063 1.00 88.88 81 VAL A N 1
ATOM 540 C CA . VAL A 1 81 ? 4.848 -4.468 -6.670 1.00 88.88 81 VAL A CA 1
ATOM 541 C C . VAL A 1 81 ? 5.766 -4.749 -7.863 1.00 88.88 81 VAL A C 1
ATOM 543 O O . VAL A 1 81 ? 5.315 -5.302 -8.866 1.00 88.88 81 VAL A O 1
ATOM 546 N N . LYS A 1 82 ? 7.040 -4.356 -7.757 1.00 84.44 82 LYS A N 1
ATOM 547 C CA . LYS A 1 82 ? 8.103 -4.596 -8.746 1.00 84.44 82 LYS A CA 1
ATOM 548 C C . LYS A 1 82 ? 9.412 -5.039 -8.093 1.00 84.44 82 LYS A C 1
ATOM 550 O O . LYS A 1 82 ? 9.746 -4.542 -6.994 1.00 84.44 82 LYS A O 1
#

pLDDT: mean 82.67, std 11.17, range [37.38, 91.0]

Foldseek 3Di:
DPPQDWDLEADDLVQQVLAPAEAEAEVVNPVVCPPQDARDVNNLVSLQVDPVSQVNCVVVVHGSVQFRTWGRDRRYIYTYGD

Sequence (82 aa):
MSPASVSVAPVDAAALAAVTTVTVFSVDDCSGLGDLAAIDPTAQATIGTNAAVTAAIKAAGYDGKQVVGYMLDGTSLTVVVK

Radius of gyration: 11.4 Å; chains: 1; bounding box: 26×23×29 Å